Protein AF-A0A1G5HPN1-F1 (afdb_monomer_lite)

pLDDT: mean 78.72, std 17.62, range [40.38, 95.0]

Sequence (77 aa):
MLKHLNDDELMNVAGGKNMTGNELQGFTTRKAEFENAWDALKMEQKGYTGNMRAELFDEWEAAGYTPDAVAFLGRLK

Structure (m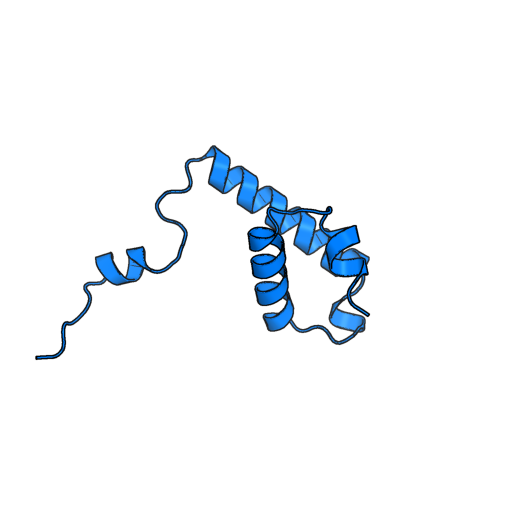mCIF, N/CA/C/O backbone):
data_AF-A0A1G5HPN1-F1
#
_entry.id   AF-A0A1G5HPN1-F1
#
loop_
_atom_site.group_PDB
_atom_site.id
_atom_site.type_symbol
_atom_site.label_atom_id
_atom_site.label_alt_id
_atom_site.label_comp_id
_atom_site.label_asym_id
_atom_site.label_entity_id
_atom_site.label_seq_id
_atom_site.pdbx_PDB_ins_code
_atom_site.Cartn_x
_atom_site.Cartn_y
_atom_site.Cartn_z
_atom_site.occupancy
_atom_site.B_iso_or_equiv
_atom_site.auth_seq_id
_atom_site.auth_comp_id
_atom_site.auth_asym_id
_atom_site.auth_atom_id
_atom_site.pdbx_PDB_model_num
ATOM 1 N N . MET A 1 1 ? 27.658 -29.425 10.496 1.00 40.38 1 MET A N 1
ATOM 2 C CA . MET A 1 1 ? 28.306 -28.169 10.064 1.00 40.38 1 MET A CA 1
ATOM 3 C C . MET A 1 1 ? 27.206 -27.172 9.738 1.00 40.38 1 MET A C 1
ATOM 5 O O . MET A 1 1 ? 26.532 -27.358 8.734 1.00 40.38 1 MET A O 1
ATOM 9 N N . LEU A 1 2 ? 26.952 -26.192 10.610 1.00 49.53 2 LEU A N 1
ATOM 10 C CA . LEU A 1 2 ? 26.015 -25.107 10.306 1.00 49.53 2 LEU A CA 1
ATOM 11 C C . LEU A 1 2 ? 26.713 -24.118 9.366 1.00 49.53 2 LEU A C 1
ATOM 13 O O . LEU A 1 2 ? 27.664 -23.458 9.783 1.00 49.53 2 LEU A O 1
ATOM 17 N N . LYS A 1 3 ? 26.261 -24.039 8.107 1.00 54.66 3 LYS A N 1
ATOM 18 C CA . LYS A 1 3 ? 26.639 -22.965 7.176 1.00 54.66 3 LYS A CA 1
ATOM 19 C C . LYS A 1 3 ? 26.225 -21.638 7.813 1.00 54.66 3 LYS A C 1
ATOM 21 O O . LYS A 1 3 ? 25.036 -21.359 7.918 1.00 54.66 3 LYS A O 1
ATOM 26 N N . HIS A 1 4 ? 27.201 -20.876 8.295 1.00 57.81 4 HIS A N 1
ATOM 27 C CA . HIS A 1 4 ? 26.989 -19.483 8.661 1.00 57.81 4 HIS A CA 1
ATOM 28 C C . HIS A 1 4 ? 26.895 -18.728 7.340 1.00 57.81 4 HIS A C 1
ATOM 30 O O . HIS A 1 4 ? 27.860 -18.714 6.581 1.00 57.81 4 HIS A O 1
ATOM 36 N N . LEU A 1 5 ? 25.703 -18.225 7.027 1.00 57.38 5 LEU A N 1
ATOM 37 C CA . LEU A 1 5 ? 25.521 -17.314 5.905 1.00 57.38 5 LEU A CA 1
ATOM 38 C C . LEU A 1 5 ? 26.309 -16.042 6.234 1.00 57.38 5 LEU A C 1
ATOM 40 O O . LEU A 1 5 ? 26.159 -15.510 7.335 1.00 57.38 5 LEU A O 1
ATOM 44 N N . ASN A 1 6 ? 27.178 -15.599 5.327 1.00 60.72 6 ASN A N 1
ATOM 45 C CA . ASN A 1 6 ? 27.921 -14.350 5.516 1.00 60.72 6 ASN A CA 1
ATOM 46 C C . ASN A 1 6 ? 26.962 -13.150 5.463 1.00 60.72 6 ASN A C 1
ATOM 48 O O . ASN A 1 6 ? 25.909 -13.222 4.828 1.00 60.72 6 ASN A O 1
ATOM 52 N N . ASP A 1 7 ? 27.346 -12.022 6.064 1.00 57.31 7 ASP A N 1
ATOM 53 C CA . ASP A 1 7 ? 26.558 -10.777 6.030 1.00 57.31 7 ASP A CA 1
ATOM 54 C C . ASP A 1 7 ? 26.212 -10.340 4.589 1.00 57.31 7 ASP A C 1
ATOM 56 O O . ASP A 1 7 ? 25.131 -9.812 4.330 1.00 57.31 7 ASP A O 1
ATOM 60 N N . ASP A 1 8 ? 27.074 -10.663 3.620 1.00 55.62 8 ASP A N 1
ATOM 61 C CA . ASP A 1 8 ? 26.822 -10.463 2.187 1.00 55.62 8 ASP A CA 1
ATOM 62 C C . ASP A 1 8 ? 25.707 -11.358 1.618 1.00 55.62 8 ASP A C 1
ATOM 64 O O . ASP A 1 8 ? 24.999 -10.958 0.693 1.00 55.62 8 ASP A O 1
ATOM 68 N N . GLU A 1 9 ? 25.533 -12.567 2.153 1.00 56.12 9 GLU A N 1
ATOM 69 C CA . GLU A 1 9 ? 24.444 -13.470 1.778 1.00 56.12 9 GLU A CA 1
ATOM 70 C C . GLU A 1 9 ? 23.129 -13.037 2.428 1.00 56.12 9 GLU A C 1
ATOM 72 O O . GLU A 1 9 ? 22.105 -13.073 1.754 1.00 56.12 9 GLU A O 1
ATOM 77 N N . LEU A 1 10 ? 23.149 -12.530 3.669 1.00 54.94 10 LEU A N 1
ATOM 78 C CA . LEU A 1 10 ? 21.982 -11.903 4.311 1.00 54.94 10 LEU A CA 1
ATOM 79 C C . LEU A 1 10 ? 21.499 -10.668 3.534 1.00 54.94 10 LEU A C 1
ATOM 81 O O . LEU A 1 10 ? 20.298 -10.500 3.323 1.00 54.94 10 LEU A O 1
ATOM 85 N N . MET A 1 11 ? 22.429 -9.858 3.021 1.00 51.16 11 MET A N 1
ATOM 86 C CA . MET A 1 11 ? 22.134 -8.714 2.149 1.00 51.16 11 MET A CA 1
ATOM 87 C C . MET A 1 11 ? 21.567 -9.107 0.773 1.00 51.16 11 MET A C 1
ATOM 89 O O . MET A 1 11 ? 21.028 -8.253 0.071 1.00 51.16 11 MET A O 1
ATOM 93 N N . ASN A 1 12 ? 21.671 -10.378 0.374 1.00 50.56 12 ASN A N 1
ATOM 94 C CA . ASN A 1 12 ? 21.121 -10.886 -0.886 1.00 50.56 12 ASN A CA 1
ATOM 95 C C . ASN A 1 12 ? 19.718 -11.505 -0.744 1.00 50.56 12 ASN A C 1
ATOM 97 O O . ASN A 1 12 ? 19.128 -11.859 -1.762 1.00 50.56 12 ASN A O 1
ATOM 101 N N . VAL A 1 13 ? 19.164 -11.633 0.470 1.00 50.53 13 VAL A N 1
ATOM 102 C CA . VAL A 1 13 ? 17.824 -12.230 0.676 1.00 50.53 13 VAL A CA 1
ATOM 103 C C . VAL A 1 13 ? 16.703 -11.183 0.674 1.00 50.53 13 VAL A C 1
ATOM 105 O O . VAL A 1 13 ? 15.556 -11.511 0.390 1.00 50.53 13 VAL A O 1
ATOM 108 N N . ALA A 1 14 ? 17.009 -9.908 0.912 1.00 48.75 14 ALA A N 1
ATOM 109 C CA . ALA A 1 14 ? 16.003 -8.849 0.961 1.00 48.75 14 ALA A CA 1
ATOM 110 C C . ALA A 1 14 ? 15.955 -8.057 -0.355 1.00 48.75 14 ALA A C 1
ATOM 112 O O . ALA A 1 14 ? 16.517 -6.972 -0.421 1.00 48.75 14 ALA A O 1
ATOM 113 N N . GLY A 1 15 ? 15.338 -8.636 -1.396 1.00 51.50 15 GLY A N 1
ATOM 114 C CA . GLY A 1 15 ? 14.584 -7.992 -2.498 1.00 51.50 15 GLY A CA 1
ATOM 115 C C . GLY A 1 15 ? 15.090 -6.734 -3.237 1.00 51.50 15 GLY A C 1
ATOM 116 O O . GLY A 1 15 ? 14.402 -6.276 -4.139 1.00 51.50 15 GLY A O 1
ATOM 117 N N . GLY A 1 16 ? 16.242 -6.150 -2.906 1.00 48.81 16 GLY A N 1
ATOM 118 C CA . GLY A 1 16 ? 16.532 -4.746 -3.222 1.00 48.81 16 GLY A CA 1
ATOM 119 C C . GLY A 1 16 ? 17.831 -4.478 -3.977 1.00 48.81 16 GLY A C 1
ATOM 120 O O . GLY A 1 16 ? 18.050 -3.350 -4.407 1.00 48.81 16 GLY A O 1
ATOM 121 N N . LYS A 1 17 ? 18.717 -5.465 -4.174 1.00 49.91 17 LYS A N 1
ATOM 122 C CA . LYS A 1 17 ? 20.077 -5.172 -4.674 1.00 49.91 17 LYS A CA 1
ATOM 123 C C . LYS A 1 17 ? 20.188 -4.932 -6.187 1.00 49.91 17 LYS A C 1
ATOM 125 O O . LYS A 1 17 ? 21.211 -4.425 -6.628 1.00 49.91 17 LYS A O 1
ATOM 130 N N . ASN A 1 18 ? 19.151 -5.223 -6.975 1.00 49.25 18 ASN A N 1
ATOM 131 C CA . ASN A 1 18 ? 19.191 -5.043 -8.434 1.00 49.25 18 ASN A CA 1
ATOM 132 C C . ASN A 1 18 ? 18.117 -4.101 -8.984 1.00 49.25 18 ASN A C 1
ATOM 134 O O . ASN A 1 18 ? 17.912 -4.087 -10.192 1.00 49.25 18 ASN A O 1
ATOM 138 N N . MET A 1 19 ? 17.457 -3.302 -8.142 1.00 53.16 19 MET A N 1
ATOM 139 C CA . MET A 1 19 ? 16.603 -2.237 -8.661 1.00 53.16 19 MET A CA 1
ATOM 140 C C . MET A 1 19 ? 17.502 -1.125 -9.205 1.00 53.16 19 MET A C 1
ATOM 142 O O . MET A 1 19 ? 18.111 -0.357 -8.459 1.00 53.16 19 MET A O 1
ATOM 146 N N . THR A 1 20 ? 17.620 -1.054 -10.527 1.00 56.84 20 THR A N 1
ATOM 147 C CA . THR A 1 20 ? 18.203 0.091 -11.228 1.00 56.84 20 THR A CA 1
ATOM 148 C C . THR A 1 20 ? 17.496 1.379 -10.782 1.00 56.84 20 THR A C 1
ATOM 150 O O . THR A 1 20 ? 16.361 1.340 -10.311 1.00 56.84 20 THR A O 1
ATOM 153 N N . GLY A 1 21 ? 18.132 2.551 -10.903 1.00 56.97 21 GLY A N 1
ATOM 154 C CA . GLY A 1 21 ? 17.569 3.813 -10.379 1.00 56.97 21 GLY A CA 1
ATOM 155 C C . GLY A 1 21 ? 16.123 4.112 -10.820 1.00 56.97 21 GLY A C 1
ATOM 156 O O . GLY A 1 21 ? 15.367 4.717 -10.064 1.00 56.97 21 GLY A O 1
ATOM 157 N N . ASN A 1 22 ? 15.714 3.610 -11.990 1.00 60.56 22 ASN A N 1
ATOM 158 C CA . ASN A 1 22 ? 14.338 3.693 -12.485 1.00 60.56 22 ASN A CA 1
ATOM 159 C C . ASN A 1 22 ? 13.366 2.758 -11.741 1.00 60.56 22 ASN A C 1
ATOM 161 O O . ASN A 1 22 ? 12.225 3.138 -11.493 1.00 60.56 22 ASN A O 1
ATOM 165 N N . GLU A 1 23 ? 13.802 1.555 -11.365 1.00 60.94 23 GLU A N 1
ATOM 166 C CA . GLU A 1 23 ? 13.008 0.594 -10.589 1.00 60.94 23 GLU A CA 1
ATOM 167 C C . GLU A 1 23 ? 12.847 1.059 -9.139 1.00 60.94 23 GLU A C 1
ATOM 169 O O . GLU A 1 23 ? 11.747 0.996 -8.600 1.00 60.94 23 GLU A O 1
ATOM 174 N N . LEU A 1 24 ? 13.897 1.633 -8.539 1.00 65.31 24 LEU A N 1
ATOM 175 C CA . LEU A 1 24 ? 13.820 2.217 -7.196 1.00 65.31 24 LEU A CA 1
ATOM 176 C C . LEU A 1 24 ? 12.879 3.433 -7.160 1.00 65.31 24 LEU A C 1
ATOM 178 O O . LEU A 1 24 ? 12.101 3.605 -6.216 1.00 65.31 24 LEU A O 1
ATOM 182 N N . GLN A 1 25 ? 12.931 4.277 -8.195 1.00 68.50 25 GLN A N 1
ATOM 183 C CA . GLN A 1 25 ? 12.024 5.415 -8.332 1.00 68.50 25 GLN A CA 1
ATOM 184 C C . GLN A 1 25 ? 10.580 4.943 -8.533 1.00 68.50 25 GLN A C 1
ATOM 186 O O . GLN A 1 25 ? 9.685 5.442 -7.854 1.00 68.50 25 GLN A O 1
ATOM 191 N N . GLY A 1 26 ? 10.364 3.943 -9.393 1.00 71.88 26 GLY A N 1
ATOM 192 C CA . GLY A 1 26 ? 9.060 3.316 -9.603 1.00 71.88 26 GLY A CA 1
ATOM 193 C C . GLY A 1 26 ? 8.487 2.732 -8.313 1.00 71.88 26 GLY A C 1
ATOM 194 O O . GLY A 1 26 ? 7.364 3.065 -7.943 1.00 71.88 26 GLY A O 1
ATOM 195 N N . PHE A 1 27 ? 9.281 1.955 -7.578 1.00 76.44 27 PHE A N 1
ATOM 196 C CA . PHE A 1 27 ? 8.909 1.402 -6.277 1.00 76.44 27 PHE A CA 1
ATOM 197 C C . PHE A 1 27 ? 8.521 2.498 -5.279 1.00 76.44 27 PHE A C 1
ATOM 199 O O . PHE A 1 27 ? 7.470 2.425 -4.647 1.00 76.44 27 PHE A O 1
ATOM 206 N N . THR A 1 28 ? 9.321 3.564 -5.178 1.00 80.31 28 THR A N 1
ATOM 207 C CA . THR A 1 28 ? 9.031 4.697 -4.282 1.00 80.31 28 THR A CA 1
ATOM 208 C C . THR A 1 28 ? 7.720 5.393 -4.659 1.00 80.31 28 THR A C 1
ATOM 210 O O . THR A 1 28 ? 6.920 5.721 -3.781 1.00 80.31 28 THR A O 1
ATOM 213 N N . THR A 1 29 ? 7.456 5.581 -5.957 1.00 87.25 29 THR A N 1
ATOM 214 C CA . THR A 1 29 ? 6.193 6.147 -6.451 1.00 87.25 29 THR A CA 1
ATOM 215 C C . THR A 1 29 ? 5.004 5.242 -6.135 1.00 87.25 29 THR A C 1
ATOM 217 O O . THR A 1 29 ? 3.992 5.737 -5.647 1.00 87.25 29 THR A O 1
ATOM 220 N N . ARG A 1 30 ? 5.122 3.926 -6.353 1.00 89.19 30 ARG A N 1
ATOM 221 C CA . ARG A 1 30 ? 4.055 2.957 -6.055 1.00 89.19 30 ARG A CA 1
ATOM 222 C C . ARG A 1 30 ? 3.780 2.859 -4.567 1.00 89.19 30 ARG A C 1
ATOM 224 O O . ARG A 1 30 ? 2.624 2.888 -4.162 1.00 89.19 30 ARG A O 1
ATOM 231 N N . LYS A 1 31 ? 4.824 2.839 -3.743 1.00 90.00 31 LYS A N 1
ATOM 232 C CA . LYS A 1 31 ? 4.674 2.893 -2.293 1.00 90.00 31 LYS A CA 1
ATOM 233 C C . LYS A 1 31 ? 3.900 4.138 -1.877 1.00 90.00 31 LYS A C 1
ATOM 235 O O . LYS A 1 31 ? 2.898 4.009 -1.191 1.00 90.00 31 LYS A O 1
ATOM 240 N N . A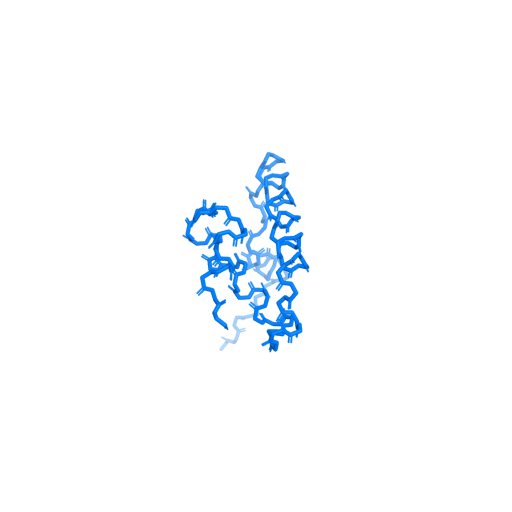LA A 1 32 ? 4.282 5.322 -2.353 1.00 90.50 32 ALA A N 1
ATOM 241 C CA . ALA A 1 32 ? 3.547 6.551 -2.051 1.00 90.50 32 ALA A CA 1
ATOM 242 C C . ALA A 1 32 ? 2.083 6.512 -2.536 1.00 90.50 32 ALA A C 1
ATOM 244 O O . ALA A 1 32 ? 1.192 6.961 -1.821 1.00 90.50 32 ALA A O 1
ATOM 245 N N . GLU A 1 33 ? 1.816 5.963 -3.724 1.00 92.69 33 GLU A N 1
ATOM 246 C CA . GLU A 1 33 ? 0.454 5.763 -4.245 1.00 92.69 33 GLU A CA 1
ATOM 247 C C . GLU A 1 33 ? -0.387 4.894 -3.299 1.00 92.69 33 GLU A C 1
ATOM 249 O O . GLU A 1 33 ? -1.512 5.256 -2.951 1.00 92.69 33 GLU A O 1
ATOM 254 N N . PHE A 1 34 ? 0.186 3.787 -2.830 1.00 94.50 34 PHE A N 1
ATOM 255 C CA . PHE A 1 34 ? -0.460 2.873 -1.900 1.00 94.50 34 PHE A CA 1
ATOM 256 C C . PHE A 1 34 ? -0.690 3.489 -0.517 1.00 94.50 34 PHE A C 1
ATOM 258 O O . PHE A 1 34 ? -1.772 3.339 0.044 1.00 94.50 34 PHE A O 1
ATOM 265 N N . GLU A 1 35 ? 0.291 4.219 0.019 1.00 93.75 35 GLU A N 1
ATOM 266 C CA . GLU A 1 35 ? 0.179 4.958 1.287 1.00 93.75 35 GLU A CA 1
ATOM 267 C C . GLU A 1 35 ? -0.958 5.986 1.219 1.00 93.75 35 GLU A C 1
ATOM 269 O O . GLU A 1 35 ? -1.846 6.003 2.069 1.00 93.75 35 GLU A O 1
ATOM 274 N N . ASN A 1 36 ? -1.001 6.776 0.144 1.00 94.69 36 ASN A N 1
ATOM 275 C CA . ASN A 1 36 ? -2.055 7.765 -0.062 1.00 94.69 36 ASN A CA 1
ATOM 276 C C . ASN A 1 36 ? -3.442 7.113 -0.178 1.00 94.69 36 ASN A C 1
ATOM 278 O O . ASN A 1 36 ? -4.413 7.629 0.374 1.00 94.69 36 ASN A O 1
ATOM 282 N N . ALA A 1 37 ? -3.554 5.983 -0.884 1.00 95.00 37 ALA A N 1
ATOM 283 C CA . ALA A 1 37 ? -4.808 5.244 -1.007 1.00 95.00 37 ALA A CA 1
ATOM 284 C C . ALA A 1 37 ? -5.259 4.644 0.334 1.00 95.00 37 ALA A C 1
ATOM 286 O O . ALA A 1 37 ? -6.445 4.696 0.668 1.00 95.00 37 ALA A O 1
ATOM 287 N N . TRP A 1 38 ? -4.316 4.118 1.117 1.00 94.25 38 TRP A N 1
ATOM 288 C CA . TRP A 1 38 ? -4.550 3.584 2.456 1.00 94.25 38 TRP A CA 1
ATOM 289 C C . TRP A 1 38 ? -5.155 4.634 3.391 1.00 94.25 38 TRP A C 1
ATOM 291 O O . TRP A 1 38 ? -6.184 4.382 4.030 1.00 94.25 38 TRP A O 1
ATOM 301 N N . ASP A 1 39 ? -4.566 5.829 3.405 1.00 94.00 39 ASP A N 1
ATOM 302 C CA . ASP A 1 39 ? -5.025 6.953 4.219 1.00 94.00 39 ASP A CA 1
ATOM 303 C C . ASP A 1 39 ? -6.365 7.505 3.717 1.00 94.00 39 ASP A C 1
ATOM 305 O O . ASP A 1 39 ? -7.288 7.725 4.507 1.00 94.00 39 ASP A O 1
ATOM 309 N N . ALA A 1 40 ? -6.522 7.666 2.398 1.00 94.25 40 ALA A N 1
ATOM 310 C CA . ALA A 1 40 ? -7.757 8.157 1.785 1.00 94.25 40 ALA A CA 1
ATOM 311 C C . ALA A 1 40 ? -8.957 7.238 2.067 1.00 94.25 40 ALA A C 1
ATOM 313 O O . ALA A 1 40 ? -10.064 7.715 2.332 1.00 94.25 40 ALA A O 1
ATOM 314 N N . LEU A 1 41 ? -8.739 5.921 2.051 1.00 93.62 41 LEU A N 1
ATOM 315 C CA . LEU A 1 41 ? -9.756 4.915 2.364 1.00 93.62 41 LEU A CA 1
ATOM 316 C C . LEU A 1 41 ? -9.904 4.646 3.863 1.00 93.62 41 LEU A C 1
ATOM 318 O O . LEU A 1 41 ? -10.786 3.874 4.250 1.00 93.62 41 LEU A O 1
ATOM 322 N N . LYS A 1 42 ? -9.080 5.293 4.698 1.00 93.56 42 LYS A N 1
ATOM 323 C CA . LYS A 1 42 ? -9.067 5.158 6.157 1.00 93.56 42 LYS A CA 1
ATOM 324 C C . LYS A 1 42 ? -8.979 3.695 6.589 1.00 93.56 42 LYS A C 1
ATOM 326 O O . LYS A 1 42 ? -9.721 3.258 7.469 1.00 93.56 42 LYS A O 1
ATOM 331 N N . MET A 1 43 ? -8.089 2.932 5.956 1.00 92.06 43 MET A N 1
ATOM 332 C CA . MET A 1 43 ? -7.972 1.484 6.163 1.00 92.06 43 MET A CA 1
ATOM 333 C C . MET A 1 43 ? -7.719 1.126 7.636 1.00 92.06 43 MET A C 1
ATOM 335 O O . MET A 1 43 ? -8.326 0.188 8.146 1.00 92.06 43 MET A O 1
ATOM 339 N N . GLU A 1 44 ? -6.948 1.932 8.372 1.00 91.50 44 GLU A N 1
ATOM 340 C CA . GLU A 1 44 ? -6.761 1.727 9.819 1.00 91.50 44 GLU A CA 1
ATOM 341 C C . GLU A 1 44 ? -8.066 1.861 10.617 1.00 91.50 44 GLU A C 1
ATOM 343 O O . GLU A 1 44 ? -8.323 1.084 11.534 1.00 91.50 44 GLU A O 1
ATOM 348 N N . GLN A 1 45 ? -8.949 2.793 10.237 1.00 91.75 45 GLN A N 1
ATOM 349 C CA . GLN A 1 45 ? -10.259 2.963 10.884 1.00 91.75 45 GLN A CA 1
ATOM 350 C C . GLN A 1 45 ? -11.220 1.816 10.556 1.00 91.75 45 GLN A C 1
ATOM 352 O O . GLN A 1 45 ? -12.163 1.572 11.306 1.00 91.75 45 GLN A O 1
ATOM 357 N N . LYS A 1 46 ? -10.969 1.097 9.457 1.00 88.94 46 LYS A N 1
ATOM 358 C CA . LYS A 1 46 ? -11.665 -0.146 9.108 1.00 88.94 46 LYS A CA 1
ATOM 359 C C . LYS A 1 46 ? -11.090 -1.375 9.827 1.00 88.94 46 LYS A C 1
ATOM 361 O O . LYS A 1 46 ? -11.630 -2.464 9.671 1.00 88.94 46 LYS A O 1
ATOM 366 N N . GLY A 1 47 ? -10.031 -1.212 10.625 1.00 91.62 47 GLY A N 1
ATOM 367 C CA . GLY A 1 47 ? -9.414 -2.282 11.413 1.00 91.62 47 GLY A CA 1
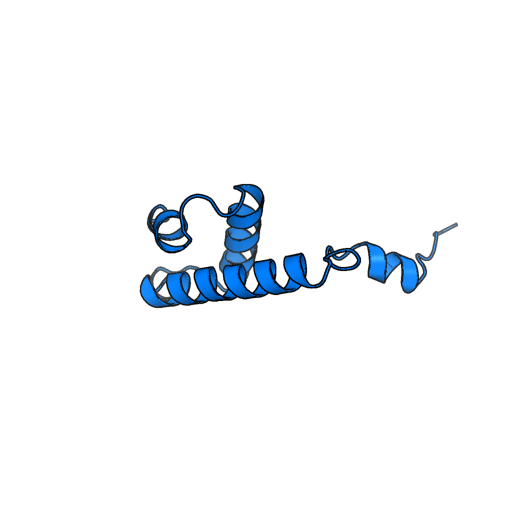ATOM 368 C C . GLY A 1 47 ? -8.215 -2.962 10.751 1.00 91.62 47 GLY A C 1
ATOM 369 O O . GLY A 1 47 ? -7.709 -3.944 11.293 1.00 91.62 47 GLY A O 1
ATOM 370 N N . TYR A 1 48 ? -7.736 -2.454 9.612 1.00 93.00 48 TYR A N 1
ATOM 371 C CA . TYR A 1 48 ? -6.527 -2.977 8.980 1.00 93.00 48 TYR A CA 1
ATOM 372 C C . TYR A 1 48 ? -5.280 -2.482 9.721 1.00 93.00 48 TYR A C 1
ATOM 374 O O . TYR A 1 48 ? -5.179 -1.316 10.097 1.00 93.00 48 TYR A O 1
ATOM 382 N N . THR A 1 49 ? -4.318 -3.376 9.939 1.00 91.56 49 THR A N 1
ATOM 383 C CA . THR A 1 49 ? -3.104 -3.082 10.718 1.00 91.56 49 THR A CA 1
ATOM 384 C C . THR A 1 49 ? -1.914 -2.740 9.827 1.00 91.56 49 THR A C 1
ATOM 386 O O . THR A 1 49 ? -1.901 -3.058 8.640 1.00 91.56 49 THR A O 1
ATOM 389 N N . GLY A 1 50 ? -0.861 -2.162 10.415 1.00 87.38 50 GLY A N 1
ATOM 390 C CA . GLY A 1 50 ? 0.397 -1.899 9.709 1.00 87.38 50 GLY A CA 1
ATOM 391 C C . GLY A 1 50 ? 1.072 -3.153 9.131 1.00 87.38 50 GLY A C 1
ATOM 392 O O . GLY A 1 50 ? 1.739 -3.059 8.108 1.00 87.38 50 GLY A O 1
ATOM 393 N N . ASN A 1 51 ? 0.856 -4.335 9.717 1.00 91.06 51 ASN A N 1
ATOM 394 C CA . ASN A 1 51 ? 1.361 -5.586 9.138 1.00 91.06 51 ASN A CA 1
ATOM 395 C C . ASN A 1 51 ? 0.569 -5.975 7.884 1.00 91.06 51 ASN A C 1
ATOM 397 O O . ASN A 1 51 ? 1.165 -6.232 6.845 1.00 91.06 51 ASN A O 1
ATOM 401 N N . MET A 1 52 ? -0.767 -5.905 7.950 1.00 92.75 52 MET A N 1
ATOM 402 C CA . MET A 1 52 ? -1.632 -6.132 6.783 1.00 92.75 52 MET A CA 1
ATOM 403 C C . MET A 1 52 ? -1.338 -5.136 5.663 1.00 92.75 52 MET A C 1
ATOM 405 O O . MET A 1 52 ? -1.470 -5.451 4.492 1.00 92.75 52 MET A O 1
ATOM 409 N N . ARG A 1 53 ? -0.923 -3.920 6.015 1.00 91.56 53 ARG A N 1
ATOM 410 C CA . ARG A 1 53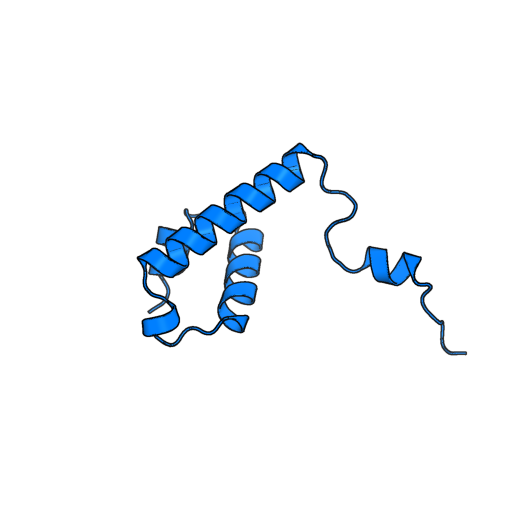 ? -0.508 -2.895 5.061 1.00 91.56 53 ARG A CA 1
ATOM 411 C C . ARG A 1 53 ? 0.693 -3.323 4.226 1.00 91.56 53 ARG A C 1
ATOM 413 O O . ARG A 1 53 ? 0.684 -3.095 3.023 1.00 91.56 53 ARG A O 1
ATOM 420 N N . ALA A 1 54 ? 1.700 -3.922 4.863 1.00 90.81 54 ALA A N 1
ATOM 421 C CA . ALA A 1 54 ? 2.863 -4.461 4.169 1.00 90.81 54 ALA A CA 1
ATOM 422 C C . ALA A 1 54 ? 2.465 -5.658 3.293 1.00 90.81 54 ALA A C 1
ATOM 424 O O . ALA A 1 54 ? 2.768 -5.661 2.107 1.00 90.81 54 ALA A O 1
ATOM 425 N N . GLU A 1 55 ? 1.687 -6.596 3.840 1.00 92.12 55 GLU A N 1
ATOM 426 C CA . GLU A 1 55 ? 1.191 -7.767 3.099 1.00 92.12 55 GLU A CA 1
ATOM 427 C C . GLU A 1 55 ? 0.381 -7.363 1.856 1.00 92.12 55 GLU A C 1
ATOM 429 O O . GLU A 1 55 ? 0.617 -7.861 0.760 1.00 92.12 55 GLU A O 1
ATOM 434 N N . LEU A 1 56 ? -0.529 -6.398 1.994 1.00 94.19 56 LEU A N 1
ATOM 435 C CA . LEU A 1 56 ? -1.361 -5.911 0.893 1.00 94.19 56 LEU A CA 1
ATOM 436 C C . LEU A 1 56 ? -0.563 -5.128 -0.153 1.00 94.19 56 LEU A C 1
ATOM 438 O O . LEU A 1 56 ? -0.945 -5.114 -1.323 1.00 94.19 56 LEU A O 1
ATOM 442 N N . PHE A 1 57 ? 0.521 -4.464 0.248 1.00 92.94 57 PHE A 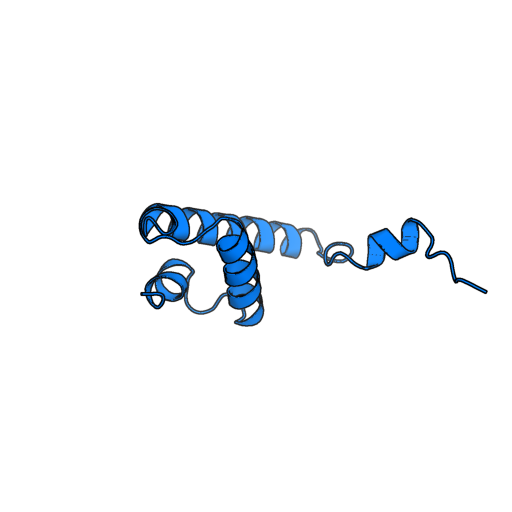N 1
ATOM 443 C CA . PHE A 1 57 ? 1.424 -3.822 -0.700 1.00 92.94 57 PHE A CA 1
ATOM 444 C C . PHE A 1 57 ? 2.178 -4.869 -1.526 1.00 92.94 57 PHE A C 1
ATOM 446 O O . PHE A 1 57 ? 2.218 -4.748 -2.750 1.00 92.94 57 PHE A O 1
ATOM 453 N N . ASP A 1 58 ? 2.688 -5.919 -0.881 1.00 91.38 58 ASP A N 1
ATOM 454 C CA . ASP A 1 58 ? 3.361 -7.036 -1.552 1.00 91.38 58 ASP A CA 1
ATOM 455 C C . ASP A 1 58 ? 2.392 -7.789 -2.487 1.00 91.38 58 ASP A C 1
ATOM 457 O O . ASP A 1 58 ? 2.746 -8.143 -3.612 1.00 91.38 58 ASP A O 1
ATOM 461 N N . GLU A 1 59 ? 1.133 -7.980 -2.078 1.00 92.25 59 GLU A N 1
ATOM 462 C CA . GLU A 1 59 ? 0.084 -8.551 -2.937 1.00 92.25 59 GLU A CA 1
ATOM 463 C C . GLU A 1 59 ? -0.210 -7.671 -4.157 1.00 92.25 59 GLU A C 1
ATOM 465 O O . GLU A 1 59 ? -0.390 -8.170 -5.273 1.00 92.25 59 GLU A O 1
ATOM 470 N N . TRP A 1 60 ? -0.254 -6.353 -3.967 1.00 93.25 60 TRP A N 1
ATOM 471 C CA . TRP A 1 60 ? -0.478 -5.408 -5.053 1.00 93.25 60 TRP A CA 1
ATOM 472 C C . TRP A 1 60 ? 0.713 -5.355 -6.019 1.00 93.25 60 TRP A C 1
ATOM 474 O O . TRP A 1 60 ? 0.519 -5.305 -7.236 1.00 93.25 60 TRP A O 1
ATOM 484 N N . GLU A 1 61 ? 1.937 -5.439 -5.498 1.00 91.50 61 GLU A N 1
ATOM 485 C CA . GLU A 1 61 ? 3.161 -5.598 -6.282 1.00 91.50 61 GLU A CA 1
ATOM 486 C C . GLU A 1 61 ? 3.139 -6.894 -7.099 1.0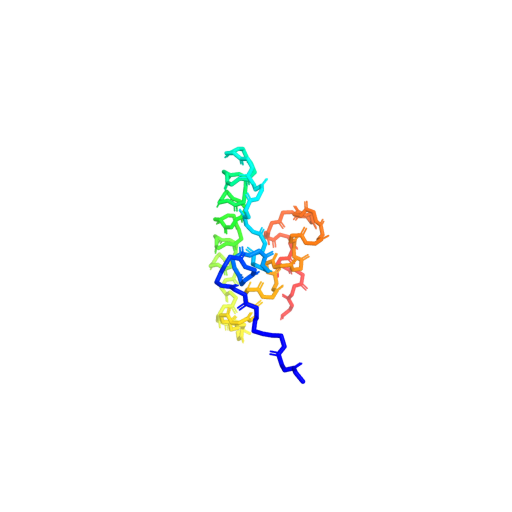0 91.50 61 GLU A C 1
ATOM 488 O O . GLU A 1 61 ? 3.376 -6.861 -8.309 1.00 91.50 61 GLU A O 1
ATOM 493 N N . ALA A 1 62 ? 2.761 -8.020 -6.489 1.00 89.62 62 ALA A N 1
ATOM 494 C CA . ALA A 1 62 ? 2.619 -9.304 -7.176 1.00 89.62 62 ALA A CA 1
ATOM 495 C C . ALA A 1 62 ? 1.535 -9.276 -8.271 1.00 89.62 62 ALA A C 1
ATOM 497 O O . ALA A 1 62 ? 1.655 -9.966 -9.286 1.00 89.62 62 ALA A O 1
ATOM 498 N N . ALA A 1 63 ? 0.503 -8.442 -8.111 1.00 88.62 63 ALA A N 1
ATOM 499 C CA . ALA A 1 63 ? -0.513 -8.165 -9.130 1.00 88.62 63 ALA A CA 1
ATOM 500 C C . ALA A 1 63 ? -0.049 -7.172 -10.223 1.00 88.62 63 ALA A C 1
ATOM 502 O O . ALA A 1 63 ? -0.847 -6.766 -11.078 1.00 88.62 63 ALA A O 1
ATOM 503 N N . GLY A 1 64 ? 1.224 -6.762 -10.205 1.00 88.94 64 GLY A N 1
ATOM 504 C CA . GLY A 1 64 ? 1.825 -5.836 -11.166 1.00 88.94 64 GLY A CA 1
ATOM 505 C C . GLY A 1 64 ? 1.408 -4.380 -10.965 1.00 88.94 64 GLY A C 1
ATOM 506 O O . GLY A 1 64 ? 1.424 -3.607 -11.924 1.00 88.94 64 GLY A O 1
ATOM 507 N N . TYR A 1 65 ? 0.994 -4.012 -9.750 1.00 89.94 65 TYR A N 1
ATOM 508 C CA . TYR A 1 65 ? 0.388 -2.720 -9.421 1.00 89.94 65 TYR A CA 1
ATOM 509 C C . TYR A 1 65 ? -0.902 -2.447 -10.213 1.00 89.94 65 TYR A C 1
ATOM 511 O O . TYR A 1 65 ? -1.148 -1.326 -10.666 1.00 89.94 65 TYR A O 1
ATOM 519 N N . THR A 1 66 ? -1.713 -3.493 -10.429 1.00 88.06 66 THR A N 1
ATOM 520 C CA . THR A 1 66 ? -2.989 -3.406 -11.157 1.00 88.06 66 THR A CA 1
ATOM 521 C C . THR A 1 66 ? -4.145 -3.998 -10.333 1.00 88.06 66 THR A C 1
ATOM 523 O O . THR A 1 66 ? -4.004 -5.088 -9.773 1.00 88.06 66 THR A O 1
ATOM 526 N N . PRO A 1 67 ? -5.315 -3.330 -10.240 1.00 91.06 67 PRO A N 1
ATOM 527 C CA . PRO A 1 67 ? -5.621 -1.962 -10.699 1.00 91.06 67 PRO A CA 1
ATOM 528 C C . PRO A 1 67 ? -4.840 -0.908 -9.883 1.00 91.06 67 PRO A C 1
ATOM 530 O O . PRO A 1 67 ? -3.959 -1.280 -9.119 1.00 91.06 67 PRO A O 1
ATOM 533 N N . ASP A 1 68 ? -5.150 0.385 -10.008 1.00 92.44 68 ASP A N 1
ATOM 534 C CA . ASP A 1 68 ? -4.569 1.420 -9.134 1.00 92.44 68 ASP A CA 1
ATOM 535 C C . ASP A 1 68 ? -4.796 1.121 -7.639 1.00 92.44 68 ASP A C 1
ATOM 537 O O . ASP A 1 68 ? -5.702 0.364 -7.267 1.00 92.44 68 ASP A O 1
ATOM 541 N N . ALA A 1 69 ? -3.981 1.721 -6.768 1.00 92.50 69 ALA A N 1
ATOM 542 C CA . ALA A 1 69 ? -3.989 1.390 -5.343 1.00 92.50 69 ALA A CA 1
ATOM 543 C C . ALA A 1 69 ? -5.350 1.628 -4.660 1.00 92.50 69 ALA A C 1
ATOM 545 O O . ALA A 1 69 ? -5.741 0.864 -3.775 1.00 92.50 69 ALA A O 1
ATOM 546 N N . VAL A 1 70 ? -6.104 2.652 -5.081 1.00 93.81 70 VAL A N 1
ATOM 547 C CA . VAL A 1 70 ? -7.431 2.954 -4.519 1.00 93.81 70 VAL A CA 1
ATOM 548 C C . VAL A 1 70 ? -8.426 1.872 -4.916 1.00 93.81 70 VAL A C 1
ATOM 550 O O . VAL A 1 70 ? -9.170 1.380 -4.070 1.00 93.81 70 VAL A O 1
ATOM 553 N N . ALA A 1 71 ? -8.432 1.461 -6.183 1.00 94.12 71 ALA A N 1
ATOM 554 C CA . ALA A 1 71 ? -9.283 0.379 -6.656 1.00 94.12 71 ALA A CA 1
ATOM 555 C C . ALA A 1 71 ? -8.882 -0.983 -6.071 1.00 94.12 71 ALA A C 1
ATOM 557 O O . ALA A 1 71 ? -9.756 -1.823 -5.856 1.00 94.12 71 ALA A O 1
ATOM 558 N N . PHE A 1 72 ? -7.593 -1.219 -5.814 1.00 94.69 72 PHE A N 1
ATOM 559 C CA . PHE A 1 72 ? -7.108 -2.433 -5.160 1.00 94.69 72 PHE A CA 1
ATOM 560 C C . PHE A 1 72 ? -7.607 -2.502 -3.712 1.00 94.69 72 PHE A C 1
ATOM 562 O O . PHE A 1 72 ? -8.347 -3.421 -3.359 1.00 94.69 72 PHE A O 1
ATOM 569 N N . LEU A 1 73 ? -7.298 -1.482 -2.907 1.00 93.56 73 LEU A N 1
ATOM 570 C CA . LEU A 1 73 ? -7.701 -1.407 -1.501 1.00 93.56 73 LEU A CA 1
ATOM 571 C C . LEU A 1 73 ? -9.218 -1.260 -1.329 1.00 93.56 73 LEU A C 1
ATOM 573 O O . LEU A 1 73 ? -9.790 -1.777 -0.376 1.00 93.56 73 LEU A O 1
ATOM 577 N N . GLY A 1 74 ? -9.906 -0.607 -2.265 1.00 90.44 74 GLY A N 1
ATOM 578 C CA . GLY A 1 74 ? -11.357 -0.419 -2.234 1.00 90.44 74 GLY A CA 1
ATOM 579 C C . GLY A 1 74 ? -12.166 -1.712 -2.388 1.00 90.44 74 GLY A C 1
ATOM 580 O O . GLY A 1 74 ? -13.353 -1.727 -2.062 1.00 90.44 74 GLY A O 1
ATOM 581 N N . ARG A 1 75 ? -11.546 -2.803 -2.858 1.00 90.31 75 ARG A N 1
ATOM 582 C CA . ARG A 1 75 ? -12.161 -4.145 -2.901 1.00 90.31 75 ARG A CA 1
ATOM 583 C C . ARG A 1 75 ? -12.213 -4.804 -1.525 1.00 90.31 75 ARG A C 1
ATOM 585 O O . ARG A 1 75 ? -13.016 -5.716 -1.322 1.00 90.31 75 ARG A O 1
ATOM 592 N N . LEU A 1 76 ? -11.352 -4.362 -0.612 1.00 84.75 76 LEU A N 1
ATOM 593 C CA . LEU A 1 76 ? -11.247 -4.873 0.744 1.00 84.75 76 LEU A CA 1
ATOM 594 C C . LEU A 1 76 ? -12.384 -4.258 1.573 1.00 84.75 76 LEU A C 1
ATOM 596 O O . LEU A 1 76 ? -12.558 -3.034 1.611 1.00 84.75 76 LEU A O 1
ATOM 600 N N . LYS A 1 77 ? -13.221 -5.123 2.149 1.00 63.78 77 LYS A N 1
ATOM 601 C CA . LYS A 1 77 ? -14.418 -4.723 2.902 1.00 63.78 77 LYS A CA 1
ATOM 602 C C . LYS A 1 77 ? -14.089 -4.360 4.340 1.00 63.78 77 LYS A C 1
ATOM 604 O O . LYS A 1 77 ? -13.155 -4.972 4.901 1.00 63.78 77 LYS A O 1
#

Foldseek 3Di:
DDPDQDPVNVVVPPPPPPQDPVSVVVLVVLLVQLVVLCVVVVVVVVVQDPVNSVVLSVVCVVVVVPPPNNVSCVVPD

Radius of gyration: 15.84 Å; chains: 1; bounding box: 43×36×24 Å

Secondary structure (DSSP, 8-state):
------HHHHTTTSS-TT--HHHHHHHHHHHHHHHHHHHHTTGGGGT--HHHHHHHHHHHHHTTS-S-HHHHHTT--